Protein AF-A0A0A0EWL1-F1 (afdb_monomer_lite)

Sequence (93 aa):
MQSFENWCAKEGRKADRALWGGVGAALLGAMFAYLLAKLMHGAGSIAAPALYQFRWFAVLMLAMGSAMVIHGCWTHWQLYRDPVGLFQRRTKG

Organism: NCBI:txid1385517

pLDDT: mean 84.89, std 7.17, range [53.34, 92.12]

Foldseek 3Di:
DVVLVVVLVVLLVVLVCLQVVLVVLLVVLVVQLVVLVVCCVVDDPVCNVVSVVCNVVSVVSNVSSVVSNVSSVVSVVCCVPPSPVVVCVVVVD

Structure (mmCIF, N/CA/C/O backbone):
data_AF-A0A0A0EWL1-F1
#
_entry.id   AF-A0A0A0EWL1-F1
#
loop_
_atom_site.group_PDB
_atom_site.id
_atom_site.type_symbol
_atom_site.label_atom_id
_atom_site.label_alt_id
_atom_site.label_comp_id
_atom_site.label_asym_id
_atom_site.label_entity_id
_atom_site.label_seq_id
_atom_site.pdbx_PDB_ins_code
_atom_site.Cartn_x
_atom_site.Cartn_y
_atom_site.Cartn_z
_atom_site.occupancy
_atom_site.B_iso_or_equiv
_atom_site.auth_seq_id
_atom_site.auth_comp_id
_atom_site.auth_asym_id
_atom_site.auth_atom_id
_atom_site.pdbx_PDB_model_num
ATOM 1 N N . MET A 1 1 ? -18.538 5.518 28.373 1.00 57.94 1 MET A N 1
ATOM 2 C CA . MET A 1 1 ? -18.716 5.263 26.923 1.00 57.94 1 MET A CA 1
ATOM 3 C C . MET A 1 1 ? -17.816 6.132 26.037 1.00 57.94 1 MET A C 1
ATOM 5 O O . MET A 1 1 ? -17.311 5.603 25.059 1.00 57.94 1 MET A O 1
ATOM 9 N N . GLN A 1 2 ? -17.501 7.385 26.403 1.00 66.06 2 GLN A N 1
ATOM 10 C CA . GLN A 1 2 ? -16.590 8.269 25.639 1.00 66.06 2 GLN A CA 1
ATOM 11 C C . GLN A 1 2 ? -15.219 7.665 25.265 1.00 66.06 2 GLN A C 1
ATOM 13 O O . GLN A 1 2 ? -14.676 7.982 24.210 1.00 66.06 2 GLN A O 1
ATOM 18 N N . SER A 1 3 ? -14.640 6.780 26.086 1.00 80.62 3 SER A N 1
ATOM 19 C CA . SER A 1 3 ? -13.363 6.123 25.757 1.00 80.62 3 SER A CA 1
ATOM 20 C C . SER A 1 3 ? -13.461 5.182 24.549 1.00 80.62 3 SER A C 1
ATOM 22 O O . SER A 1 3 ? -12.504 5.071 23.785 1.00 80.62 3 SER A O 1
ATOM 24 N N . PHE A 1 4 ? -14.616 4.545 24.349 1.00 83.56 4 PHE A N 1
ATOM 25 C CA . PHE A 1 4 ? -14.868 3.611 23.254 1.00 83.56 4 PHE A CA 1
ATOM 26 C C . PHE A 1 4 ? -15.130 4.336 21.929 1.00 83.56 4 PHE A C 1
ATOM 28 O O . PHE A 1 4 ? -14.559 3.966 20.906 1.00 83.56 4 PHE A O 1
ATOM 35 N N . GLU A 1 5 ? -15.920 5.411 21.952 1.00 84.62 5 GLU A N 1
ATOM 36 C CA . GLU A 1 5 ? -16.175 6.253 20.773 1.00 84.62 5 GLU A CA 1
ATOM 37 C C . GLU A 1 5 ? -14.887 6.922 20.278 1.00 84.62 5 GLU A C 1
ATOM 39 O O . GLU A 1 5 ? -14.562 6.863 19.091 1.00 84.62 5 GLU A O 1
ATOM 44 N N . ASN A 1 6 ? -14.089 7.471 21.202 1.00 88.00 6 ASN A N 1
ATOM 45 C CA . ASN A 1 6 ? -12.788 8.055 20.879 1.00 88.00 6 ASN A CA 1
ATOM 46 C C . ASN A 1 6 ? -11.817 7.015 20.307 1.00 88.00 6 ASN A C 1
ATOM 48 O O . ASN A 1 6 ? -11.039 7.327 19.399 1.00 88.00 6 ASN A O 1
ATOM 52 N N . TRP A 1 7 ? -11.860 5.780 20.813 1.00 89.56 7 TRP A N 1
ATOM 53 C CA . TRP A 1 7 ? -11.067 4.681 20.273 1.00 89.56 7 TRP A CA 1
ATOM 54 C C . TRP A 1 7 ? -11.523 4.291 18.863 1.00 89.56 7 TRP A C 1
ATOM 56 O O . TRP A 1 7 ? -10.680 4.245 17.967 1.00 89.56 7 TRP A O 1
ATOM 66 N N . CYS A 1 8 ? -12.829 4.111 18.633 1.00 86.69 8 CYS A N 1
ATOM 67 C CA . CYS A 1 8 ? -13.379 3.788 17.313 1.00 86.69 8 CYS A CA 1
ATOM 68 C C . CYS A 1 8 ? -13.009 4.861 16.283 1.00 86.69 8 CYS A C 1
ATOM 70 O O . CYS A 1 8 ? -12.507 4.539 15.209 1.00 86.69 8 CYS A O 1
ATOM 72 N N . ALA A 1 9 ? -13.159 6.143 16.630 1.00 88.31 9 ALA A N 1
ATOM 73 C CA . ALA A 1 9 ? -12.791 7.249 15.749 1.00 88.31 9 ALA A CA 1
ATOM 74 C C . ALA A 1 9 ? -11.280 7.288 15.457 1.00 88.31 9 ALA A C 1
ATOM 76 O O . ALA A 1 9 ? -10.858 7.575 14.335 1.00 88.31 9 ALA A O 1
ATOM 77 N N . LYS A 1 10 ? -10.434 6.996 16.455 1.00 90.50 10 LYS A N 1
ATOM 78 C CA . LYS A 1 10 ? -8.976 6.938 16.271 1.00 90.50 10 LYS A CA 1
ATOM 79 C C . LYS A 1 10 ? -8.569 5.772 15.374 1.00 90.50 10 LYS A C 1
ATOM 81 O O . LYS A 1 10 ? -7.686 5.954 14.535 1.00 90.50 10 LYS A O 1
ATOM 86 N N . GLU A 1 11 ? -9.184 4.608 15.548 1.00 87.75 11 GLU A N 1
ATOM 87 C CA . GLU A 1 11 ? -8.847 3.408 14.785 1.00 87.75 11 GLU A CA 1
ATOM 88 C C . GLU A 1 11 ? -9.401 3.468 13.357 1.00 87.75 11 GLU A C 1
ATOM 90 O O . GLU A 1 11 ? -8.670 3.144 12.424 1.00 87.75 11 GLU A O 1
ATOM 95 N N . GLY A 1 12 ? -10.596 4.037 13.161 1.00 88.06 12 GLY A N 1
ATOM 96 C CA . GLY A 1 12 ? -11.127 4.379 11.838 1.00 88.06 12 GLY A CA 1
ATOM 97 C C . GLY A 1 12 ? -10.188 5.308 11.061 1.00 88.06 12 GLY A C 1
ATOM 98 O O . GLY A 1 12 ? -9.785 4.988 9.949 1.00 88.06 12 GLY A O 1
ATOM 99 N N . ARG A 1 13 ? -9.686 6.386 11.688 1.00 91.69 13 ARG A N 1
ATOM 100 C CA . ARG A 1 13 ? -8.682 7.274 11.059 1.00 91.69 13 ARG A CA 1
ATOM 101 C C . ARG A 1 13 ? -7.355 6.583 10.724 1.00 91.69 13 ARG A C 1
ATOM 103 O O . ARG A 1 13 ? -6.609 7.063 9.869 1.00 91.69 13 ARG A O 1
ATOM 110 N N . LYS A 1 14 ? -6.974 5.516 11.435 1.00 88.62 14 LYS A N 1
ATOM 111 C CA . LYS A 1 14 ? -5.784 4.723 11.078 1.00 88.62 14 LYS A CA 1
ATOM 112 C C . LYS A 1 14 ? -6.070 3.808 9.895 1.00 88.62 14 LYS A C 1
ATOM 114 O O . LYS A 1 14 ? -5.232 3.744 9.001 1.00 88.62 14 LYS A O 1
ATOM 119 N N . ALA A 1 15 ? -7.230 3.153 9.888 1.00 88.06 15 ALA A N 1
ATOM 120 C CA . ALA A 1 15 ? -7.680 2.336 8.769 1.00 88.06 15 ALA A CA 1
ATOM 121 C C . ALA A 1 15 ? -7.762 3.174 7.485 1.00 88.06 15 ALA A C 1
ATOM 123 O O . ALA A 1 15 ? -7.190 2.776 6.475 1.00 88.06 15 ALA A O 1
ATOM 124 N N . ASP A 1 16 ? -8.328 4.382 7.555 1.00 90.38 16 ASP A N 1
ATOM 125 C CA . ASP A 1 16 ? -8.373 5.326 6.432 1.00 90.38 16 ASP A CA 1
ATOM 126 C C . ASP A 1 16 ? -6.982 5.722 5.946 1.00 90.38 16 ASP A C 1
ATOM 128 O O . ASP A 1 16 ? -6.718 5.703 4.747 1.00 90.38 16 ASP A O 1
ATOM 132 N N . ARG A 1 17 ? -6.054 6.048 6.855 1.00 91.12 17 ARG A N 1
ATOM 133 C CA . ARG A 1 17 ? -4.672 6.366 6.462 1.00 91.12 17 ARG A CA 1
ATOM 134 C C . ARG A 1 17 ? -3.968 5.186 5.802 1.00 91.12 17 ARG A C 1
ATOM 136 O O . ARG A 1 17 ? -3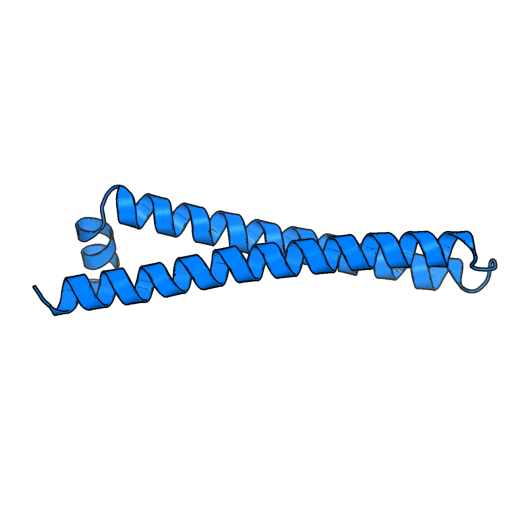.225 5.403 4.852 1.00 91.12 17 ARG A O 1
ATOM 143 N N . ALA A 1 18 ? -4.189 3.961 6.278 1.00 88.00 18 ALA A N 1
ATOM 144 C CA . ALA A 1 18 ? -3.640 2.763 5.648 1.00 88.00 18 ALA A CA 1
ATOM 145 C C . ALA A 1 18 ? -4.249 2.534 4.256 1.00 88.00 18 ALA A C 1
ATOM 147 O O . ALA A 1 18 ? -3.524 2.225 3.315 1.00 88.00 18 ALA A O 1
ATOM 148 N N . LEU A 1 19 ? -5.555 2.755 4.114 1.00 88.50 19 LEU A N 1
ATOM 149 C CA . LEU A 1 19 ? -6.286 2.577 2.865 1.00 88.50 19 LEU A CA 1
ATOM 150 C C . LEU A 1 19 ? -5.856 3.620 1.824 1.00 88.50 19 LEU A C 1
ATOM 152 O O . LEU A 1 19 ? -5.362 3.256 0.761 1.00 88.50 19 LEU A O 1
ATOM 156 N N . TRP A 1 20 ? -5.927 4.911 2.151 1.00 90.12 20 TRP A N 1
ATOM 157 C CA . TRP A 1 20 ? -5.509 5.991 1.252 1.00 90.12 20 TRP A CA 1
ATOM 158 C C . TRP A 1 20 ? -3.999 6.023 1.012 1.00 90.12 20 TRP A C 1
ATOM 160 O O . TRP A 1 20 ? -3.563 6.280 -0.109 1.00 90.12 20 TRP A O 1
ATOM 170 N N . GLY A 1 21 ? -3.192 5.713 2.030 1.00 88.75 21 GLY A N 1
ATOM 171 C CA . GLY A 1 21 ? -1.744 5.571 1.887 1.00 88.75 21 GLY A CA 1
ATOM 172 C C . GLY A 1 21 ? -1.372 4.411 0.964 1.00 88.75 21 GLY A C 1
ATOM 173 O O . GLY A 1 21 ? -0.511 4.565 0.101 1.00 88.75 21 GLY A O 1
ATOM 174 N N . GLY A 1 22 ? -2.073 3.280 1.085 1.00 86.31 22 GLY A N 1
ATOM 175 C CA . GLY A 1 22 ? -1.908 2.127 0.206 1.00 86.31 22 GLY A CA 1
ATOM 176 C C . GLY A 1 22 ? -2.328 2.410 -1.237 1.00 86.31 22 GLY A C 1
ATOM 177 O O . GLY A 1 22 ? -1.579 2.091 -2.160 1.00 86.31 22 GLY A O 1
ATOM 178 N N . VAL A 1 23 ? -3.470 3.079 -1.441 1.00 91.00 23 VAL A N 1
ATOM 179 C CA . VAL A 1 23 ? -3.918 3.535 -2.771 1.00 91.00 23 VAL A CA 1
ATOM 180 C C . VAL A 1 23 ? -2.886 4.478 -3.391 1.00 91.00 23 VAL A C 1
ATOM 182 O O . VAL A 1 23 ? -2.498 4.289 -4.542 1.00 91.00 23 VAL A O 1
ATOM 185 N N . GLY A 1 24 ? -2.390 5.455 -2.626 1.00 89.62 24 GLY A N 1
ATOM 186 C CA . GLY A 1 24 ? -1.354 6.380 -3.083 1.00 89.62 24 GLY A CA 1
ATOM 187 C C . GLY A 1 24 ? -0.061 5.666 -3.483 1.00 89.62 24 GLY A C 1
ATOM 188 O O . GLY A 1 24 ? 0.476 5.925 -4.558 1.00 89.62 24 GLY A O 1
ATOM 189 N N . ALA A 1 25 ? 0.410 4.719 -2.668 1.00 89.25 25 ALA A N 1
ATOM 190 C CA . ALA A 1 25 ? 1.596 3.919 -2.971 1.00 89.25 25 ALA A CA 1
ATOM 191 C C . ALA A 1 25 ? 1.413 3.053 -4.229 1.00 89.25 25 ALA A C 1
ATOM 193 O O . ALA A 1 25 ? 2.318 2.981 -5.062 1.00 89.25 25 ALA A O 1
ATOM 194 N N . ALA A 1 26 ? 0.236 2.445 -4.409 1.00 87.56 26 ALA A N 1
ATOM 195 C CA . ALA A 1 26 ? -0.075 1.663 -5.601 1.00 87.56 26 ALA A CA 1
ATOM 196 C C . ALA A 1 26 ? -0.110 2.539 -6.867 1.00 87.56 26 ALA A C 1
ATOM 198 O O . ALA A 1 26 ? 0.473 2.171 -7.887 1.00 87.56 26 ALA A O 1
ATOM 199 N N . LEU A 1 27 ? -0.724 3.725 -6.794 1.00 91.12 27 LEU A N 1
ATOM 200 C CA . LEU A 1 27 ? -0.749 4.685 -7.902 1.00 91.12 27 LEU A CA 1
ATOM 201 C C . LEU A 1 27 ? 0.653 5.185 -8.262 1.00 91.12 27 LEU A C 1
ATOM 203 O O . LEU A 1 27 ? 0.995 5.234 -9.443 1.00 91.12 27 LEU A O 1
ATOM 207 N N . LEU A 1 28 ? 1.487 5.503 -7.268 1.00 89.25 28 LEU A N 1
ATOM 208 C CA . LEU A 1 2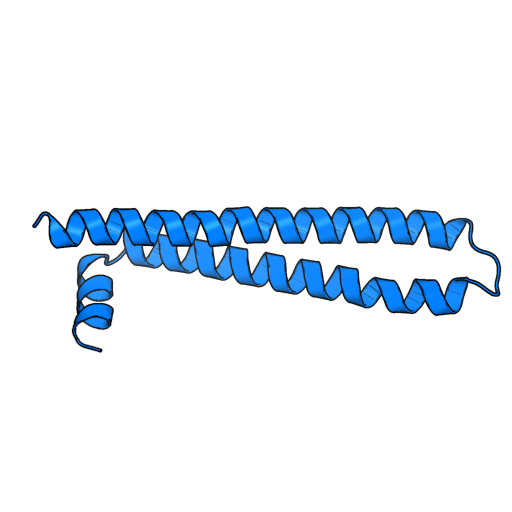8 ? 2.882 5.889 -7.498 1.00 89.25 28 LEU A CA 1
ATOM 209 C C . LEU A 1 28 ? 3.687 4.751 -8.132 1.00 89.25 28 LEU A C 1
ATOM 211 O O . LEU A 1 28 ? 4.427 4.995 -9.084 1.00 89.25 28 LEU A O 1
ATOM 215 N N . GLY A 1 29 ? 3.500 3.511 -7.671 1.00 88.00 29 GLY A N 1
ATOM 216 C CA . GLY A 1 29 ? 4.114 2.326 -8.274 1.00 88.00 29 GLY A CA 1
ATOM 217 C C . GLY A 1 29 ? 3.700 2.128 -9.735 1.00 88.00 29 GLY A C 1
ATOM 218 O O . GLY A 1 29 ? 4.554 1.885 -10.588 1.00 88.00 29 GLY A O 1
ATOM 219 N N . ALA A 1 30 ? 2.414 2.303 -10.052 1.00 88.50 30 ALA A N 1
ATOM 220 C CA . ALA A 1 30 ? 1.899 2.224 -11.420 1.00 88.50 30 ALA A CA 1
ATOM 221 C C . ALA A 1 30 ? 2.440 3.352 -12.316 1.00 88.50 30 ALA A C 1
ATOM 223 O O . ALA A 1 30 ? 2.859 3.104 -13.447 1.00 88.50 30 ALA A O 1
ATOM 224 N N . MET A 1 31 ? 2.488 4.586 -11.805 1.00 91.94 31 MET A N 1
ATOM 225 C CA . MET A 1 31 ? 3.038 5.733 -12.530 1.00 91.94 31 MET A CA 1
ATOM 226 C C . MET A 1 31 ? 4.538 5.558 -12.795 1.00 91.94 31 MET A C 1
ATOM 228 O O . MET A 1 31 ? 5.009 5.824 -13.901 1.00 91.94 31 MET A O 1
ATOM 232 N N . PHE A 1 32 ? 5.280 5.050 -11.808 1.00 89.31 32 PHE A N 1
ATOM 233 C CA . PHE A 1 32 ? 6.691 4.715 -11.953 1.00 89.31 32 PHE A CA 1
ATOM 234 C C . PHE A 1 32 ? 6.904 3.589 -12.973 1.00 89.31 32 PHE A C 1
ATOM 236 O O . PHE A 1 32 ? 7.772 3.716 -13.832 1.00 89.31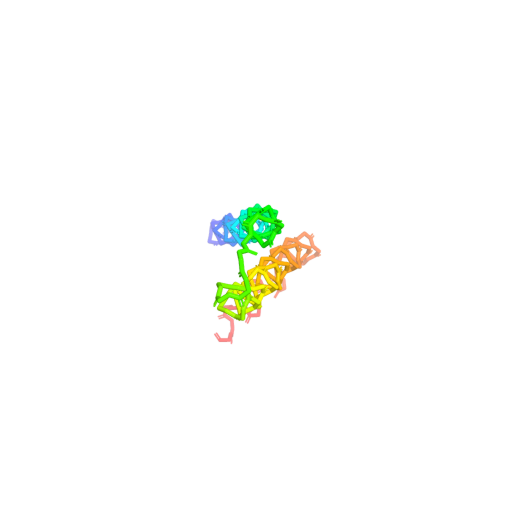 32 PHE A O 1
ATOM 243 N N . ALA A 1 33 ? 6.076 2.537 -12.958 1.00 87.38 33 ALA A N 1
ATOM 244 C CA . ALA A 1 33 ? 6.119 1.472 -13.964 1.00 87.38 33 ALA A CA 1
ATOM 245 C C . ALA A 1 33 ? 5.889 2.012 -15.385 1.00 87.38 33 ALA A C 1
ATOM 247 O O . ALA A 1 33 ? 6.612 1.647 -16.311 1.00 87.38 33 ALA A O 1
ATOM 248 N N . TYR A 1 34 ? 4.915 2.911 -15.554 1.00 88.75 34 TYR A N 1
ATOM 249 C CA . TYR A 1 34 ? 4.618 3.548 -16.838 1.00 88.75 34 TYR A CA 1
ATOM 250 C C . TYR A 1 34 ? 5.781 4.417 -17.343 1.00 88.75 34 TYR A C 1
ATOM 252 O O . TYR A 1 34 ? 6.172 4.323 -18.508 1.00 88.75 34 TYR A O 1
ATOM 260 N N . LEU A 1 35 ? 6.364 5.238 -16.463 1.00 88.88 35 LEU A N 1
ATOM 261 C CA . LEU A 1 35 ? 7.543 6.050 -16.775 1.00 88.88 35 LEU A CA 1
ATOM 262 C C . LEU A 1 35 ? 8.743 5.176 -17.143 1.00 88.88 35 LEU A C 1
ATOM 264 O O . LEU A 1 35 ? 9.409 5.435 -18.145 1.00 88.88 35 LEU A O 1
ATOM 268 N N . LEU A 1 36 ? 8.984 4.114 -16.375 1.00 87.62 36 LEU A N 1
ATOM 269 C CA . LEU A 1 36 ? 10.068 3.176 -16.629 1.00 87.62 36 LEU A CA 1
ATOM 270 C C . LEU A 1 36 ? 9.897 2.480 -17.984 1.00 87.62 36 LEU A C 1
ATOM 272 O O . LEU A 1 36 ? 10.855 2.404 -18.748 1.00 87.62 36 LEU A O 1
ATOM 276 N N . ALA A 1 37 ? 8.681 2.045 -18.324 1.00 84.94 37 ALA A N 1
ATOM 277 C CA . ALA A 1 37 ? 8.384 1.438 -19.619 1.00 84.94 37 ALA A CA 1
ATOM 278 C C . ALA A 1 37 ? 8.656 2.403 -20.787 1.00 84.94 37 ALA A C 1
ATOM 280 O O . ALA A 1 37 ? 9.261 2.005 -21.784 1.00 84.94 37 ALA A O 1
ATOM 281 N N . LYS A 1 38 ? 8.281 3.685 -20.651 1.00 85.19 38 LYS A N 1
ATOM 282 C CA . LYS A 1 38 ? 8.612 4.720 -21.645 1.00 85.19 38 LYS A CA 1
ATOM 283 C C . LYS A 1 38 ? 10.117 4.921 -21.801 1.00 85.19 38 LYS A C 1
ATOM 285 O O . LYS A 1 38 ? 10.598 5.015 -22.927 1.00 85.19 38 LYS A O 1
ATOM 290 N N . LEU A 1 39 ? 10.854 4.974 -20.692 1.00 84.44 39 LEU A N 1
ATOM 291 C CA . LEU A 1 39 ? 12.307 5.149 -20.711 1.00 84.44 39 LEU A CA 1
ATOM 292 C C . LEU A 1 39 ? 13.011 3.945 -21.339 1.00 84.44 39 LEU A C 1
ATOM 294 O O . LEU A 1 39 ? 13.908 4.131 -22.154 1.00 84.44 39 LEU A O 1
ATOM 298 N N . MET A 1 40 ? 12.576 2.723 -21.025 1.00 81.12 40 MET A N 1
ATOM 299 C CA . MET A 1 40 ? 13.129 1.504 -21.619 1.00 81.12 40 MET A CA 1
ATOM 300 C C . MET A 1 40 ? 12.921 1.444 -23.135 1.00 81.12 40 MET A C 1
ATOM 302 O O . MET A 1 40 ? 13.803 0.965 -23.838 1.00 81.12 40 MET A O 1
ATOM 306 N N . HIS A 1 41 ? 11.803 1.966 -23.647 1.00 78.94 41 HIS A N 1
ATOM 307 C CA . HIS A 1 41 ? 11.531 1.995 -25.086 1.00 78.94 41 HIS A CA 1
ATOM 308 C C . HIS A 1 41 ? 12.482 2.907 -25.877 1.00 78.94 41 HIS A C 1
ATOM 310 O O . HIS A 1 41 ? 12.722 2.649 -27.054 1.00 78.94 41 HIS A O 1
ATOM 316 N N . GLY A 1 42 ? 13.007 3.961 -25.245 1.00 76.50 42 GLY A N 1
ATOM 317 C CA . GLY A 1 42 ? 13.969 4.892 -25.846 1.00 76.50 42 GLY A CA 1
ATOM 318 C C . GLY A 1 42 ? 15.424 4.656 -25.428 1.00 76.50 42 GLY A C 1
ATOM 319 O O . GLY A 1 42 ? 16.311 5.382 -25.872 1.00 76.50 42 GLY A O 1
ATOM 320 N N . ALA A 1 43 ? 15.685 3.681 -24.556 1.00 75.88 43 ALA A N 1
ATOM 321 C CA . ALA A 1 43 ? 17.009 3.441 -24.000 1.00 75.88 43 ALA A CA 1
ATOM 322 C C . ALA A 1 43 ? 17.875 2.586 -24.938 1.00 75.88 43 ALA A C 1
ATOM 324 O O . ALA A 1 43 ? 17.475 1.508 -25.373 1.00 75.88 43 ALA A O 1
ATOM 325 N N . GLY A 1 44 ? 19.105 3.041 -25.197 1.00 69.81 44 GLY A N 1
ATOM 326 C CA . GLY A 1 44 ? 20.126 2.238 -25.875 1.00 69.81 44 GLY A CA 1
ATOM 327 C C . GLY A 1 44 ? 20.576 1.021 -25.050 1.00 69.81 44 GLY A C 1
ATOM 328 O O . GLY A 1 44 ? 20.326 0.931 -23.844 1.00 69.81 44 GLY A O 1
ATOM 329 N N . SER A 1 45 ? 21.302 0.101 -25.693 1.00 71.75 45 SER A N 1
ATOM 330 C CA . SER A 1 45 ? 21.721 -1.205 -25.141 1.00 71.75 45 SER A CA 1
ATOM 331 C C . SER A 1 45 ? 22.474 -1.144 -23.803 1.00 71.75 45 SER A C 1
ATOM 333 O O . SER A 1 45 ? 22.431 -2.101 -23.035 1.00 71.75 45 SER A O 1
ATOM 335 N N . ILE A 1 46 ? 23.124 -0.020 -23.495 1.00 73.06 46 ILE A N 1
ATOM 336 C CA . ILE A 1 46 ? 23.931 0.172 -22.280 1.00 73.06 46 ILE A CA 1
ATOM 337 C C . ILE A 1 46 ? 23.060 0.497 -21.051 1.00 73.06 46 ILE A C 1
ATOM 339 O O . ILE A 1 46 ? 23.390 0.093 -19.939 1.00 73.06 46 ILE A O 1
ATOM 343 N N . ALA A 1 47 ? 21.930 1.190 -21.228 1.00 75.25 47 ALA A N 1
ATOM 344 C CA . ALA A 1 47 ? 21.059 1.608 -20.121 1.00 75.25 47 ALA A CA 1
ATOM 345 C C . ALA A 1 47 ? 19.951 0.585 -19.801 1.00 75.25 47 ALA A C 1
ATOM 347 O O . ALA A 1 47 ? 19.431 0.556 -18.684 1.00 75.25 47 ALA A O 1
ATOM 348 N N . ALA A 1 48 ? 19.614 -0.289 -20.755 1.00 74.62 48 ALA A N 1
ATOM 349 C CA . ALA A 1 48 ? 18.585 -1.318 -20.603 1.00 74.62 48 ALA A CA 1
ATOM 350 C C . ALA A 1 48 ? 18.760 -2.245 -19.371 1.00 74.62 48 ALA A C 1
ATOM 352 O O . ALA A 1 48 ? 17.764 -2.480 -18.679 1.00 74.62 48 ALA A O 1
ATOM 353 N N . PRO A 1 49 ? 19.970 -2.734 -19.017 1.00 78.06 49 PRO A N 1
ATOM 354 C CA . PRO A 1 49 ? 20.153 -3.615 -17.858 1.00 78.06 49 PRO A CA 1
ATOM 355 C C . PRO A 1 49 ? 19.893 -2.911 -16.522 1.00 78.06 49 PRO A C 1
ATOM 357 O O . PRO A 1 49 ? 19.289 -3.490 -15.619 1.00 78.06 49 PRO A O 1
ATOM 360 N N . ALA A 1 50 ? 20.316 -1.648 -16.400 1.00 78.88 50 ALA A N 1
ATOM 361 C CA . ALA A 1 50 ? 20.086 -0.847 -15.201 1.00 78.88 50 ALA A CA 1
ATOM 362 C C . ALA A 1 50 ? 18.590 -0.536 -15.030 1.00 78.88 50 ALA A C 1
ATOM 364 O O . ALA A 1 50 ? 18.043 -0.696 -13.940 1.00 78.88 50 ALA A O 1
ATOM 365 N N . LEU A 1 51 ? 17.902 -0.181 -16.122 1.00 78.94 51 LEU A N 1
ATOM 366 C CA . LEU A 1 51 ? 16.456 0.067 -16.127 1.00 78.94 51 LEU A CA 1
ATOM 367 C C . LEU A 1 51 ? 15.635 -1.182 -15.777 1.00 78.94 51 LEU A C 1
ATOM 369 O O . LEU A 1 51 ? 14.620 -1.077 -15.091 1.00 78.94 51 LEU A O 1
ATOM 373 N N . TYR A 1 52 ? 16.099 -2.373 -16.160 1.00 80.44 52 TYR A N 1
ATOM 374 C CA . TYR A 1 52 ? 15.423 -3.627 -15.826 1.00 80.44 52 TYR A CA 1
ATOM 375 C C . TYR A 1 52 ? 15.334 -3.880 -14.312 1.00 80.44 52 TYR A C 1
ATOM 377 O O . TYR A 1 52 ? 14.318 -4.384 -13.830 1.00 80.44 52 TYR A O 1
ATOM 385 N N . GLN A 1 53 ? 16.358 -3.491 -13.543 1.00 84.44 53 GLN A N 1
ATOM 386 C CA . GLN A 1 53 ? 16.357 -3.640 -12.083 1.00 84.44 53 GLN A CA 1
ATOM 387 C C . GLN A 1 53 ? 15.298 -2.752 -11.417 1.00 84.44 53 GLN A C 1
ATOM 389 O O . GLN A 1 53 ? 14.649 -3.166 -10.454 1.00 84.44 53 GLN A O 1
ATOM 394 N N . PHE A 1 54 ? 15.041 -1.565 -11.975 1.00 84.62 54 PHE A N 1
ATOM 395 C CA . PHE A 1 54 ? 14.034 -0.646 -11.445 1.00 84.62 54 PHE A CA 1
ATOM 396 C C . PHE A 1 54 ? 12.601 -1.184 -11.542 1.00 84.62 54 PHE A C 1
ATOM 398 O O . PHE A 1 54 ? 11.747 -0.758 -10.765 1.00 84.62 54 PHE A O 1
ATOM 405 N N . ARG A 1 55 ? 12.311 -2.176 -12.399 1.00 82.88 55 ARG A N 1
ATOM 406 C CA . ARG A 1 55 ? 10.956 -2.755 -12.461 1.00 82.88 55 ARG A CA 1
ATOM 407 C C . ARG A 1 55 ? 10.552 -3.399 -11.133 1.00 82.88 55 ARG A C 1
ATOM 409 O O . ARG A 1 55 ? 9.380 -3.373 -10.770 1.00 82.88 55 ARG A O 1
ATOM 416 N N . TRP A 1 56 ? 11.514 -3.961 -10.397 1.00 85.50 56 TRP A N 1
ATOM 417 C CA . TRP A 1 56 ? 11.242 -4.618 -9.120 1.00 85.50 56 TRP A CA 1
ATOM 418 C C . TRP A 1 56 ? 10.821 -3.622 -8.043 1.00 85.50 56 TRP A C 1
ATOM 420 O O . TRP A 1 56 ? 9.978 -3.957 -7.217 1.00 85.50 56 TRP A O 1
ATOM 430 N N . PHE A 1 57 ? 11.307 -2.379 -8.105 1.00 85.31 57 PHE A N 1
ATOM 431 C CA . PHE A 1 57 ? 10.815 -1.308 -7.239 1.00 85.31 57 PHE A CA 1
ATOM 432 C C . PHE A 1 57 ? 9.339 -1.001 -7.501 1.00 85.31 57 PHE A C 1
ATOM 434 O O . PHE A 1 57 ? 8.572 -0.866 -6.550 1.00 85.31 57 PHE A O 1
ATOM 441 N N . ALA A 1 58 ? 8.917 -0.965 -8.769 1.00 84.38 58 ALA A N 1
ATOM 442 C CA . ALA A 1 58 ? 7.510 -0.771 -9.116 1.00 84.38 58 ALA A CA 1
ATOM 443 C C . ALA A 1 58 ? 6.628 -1.906 -8.565 1.00 84.38 58 ALA A C 1
ATOM 445 O O . ALA A 1 58 ? 5.585 -1.654 -7.962 1.00 84.38 58 ALA A O 1
ATOM 446 N N . VAL A 1 59 ? 7.080 -3.156 -8.722 1.00 87.69 59 VAL A N 1
ATOM 447 C CA . VAL A 1 59 ? 6.383 -4.344 -8.202 1.00 87.69 59 VAL A CA 1
ATOM 448 C C . VAL A 1 59 ? 6.298 -4.314 -6.675 1.00 87.69 59 VAL A C 1
ATOM 450 O O . VAL A 1 59 ? 5.226 -4.558 -6.124 1.00 87.69 59 VAL A O 1
ATOM 453 N N . LEU A 1 60 ? 7.387 -3.969 -5.982 1.00 88.94 60 LEU A N 1
ATOM 454 C CA . LEU A 1 60 ? 7.404 -3.846 -4.523 1.00 88.94 60 LEU A CA 1
ATOM 455 C C . LEU A 1 60 ? 6.451 -2.752 -4.030 1.00 88.94 60 LEU A C 1
ATOM 457 O O . LEU A 1 60 ? 5.707 -2.985 -3.080 1.00 88.94 60 LEU A O 1
ATOM 461 N N . MET A 1 61 ? 6.413 -1.593 -4.694 1.00 86.94 61 MET A N 1
ATOM 462 C CA . MET A 1 61 ? 5.478 -0.516 -4.352 1.00 86.94 61 MET A CA 1
ATOM 463 C C . MET A 1 61 ? 4.019 -0.927 -4.550 1.00 86.94 61 MET A C 1
ATOM 465 O O . MET A 1 61 ? 3.185 -0.650 -3.689 1.00 86.94 61 MET A O 1
ATOM 469 N N . LEU A 1 62 ? 3.708 -1.633 -5.640 1.00 87.94 62 LEU A N 1
ATOM 470 C CA . LEU A 1 62 ? 2.367 -2.167 -5.882 1.00 87.94 62 LEU A CA 1
ATOM 471 C C . LEU A 1 62 ? 1.973 -3.214 -4.836 1.00 87.94 62 LEU A C 1
ATOM 473 O O . LEU A 1 62 ? 0.851 -3.178 -4.329 1.00 87.94 62 LEU A O 1
ATOM 477 N N . ALA A 1 63 ? 2.890 -4.114 -4.476 1.00 90.06 63 ALA A N 1
ATOM 478 C CA . ALA A 1 63 ? 2.657 -5.131 -3.457 1.00 90.06 63 ALA A CA 1
ATOM 479 C C . ALA A 1 63 ? 2.433 -4.505 -2.070 1.00 90.06 63 ALA A C 1
ATOM 481 O O . ALA A 1 63 ? 1.454 -4.834 -1.400 1.00 90.06 63 ALA A O 1
ATOM 482 N N . MET A 1 64 ? 3.285 -3.556 -1.663 1.00 90.31 64 MET A N 1
ATOM 483 C CA . MET A 1 64 ? 3.127 -2.827 -0.401 1.00 90.31 64 MET A CA 1
ATOM 484 C C . MET A 1 64 ? 1.837 -2.007 -0.374 1.00 90.31 64 MET A C 1
ATOM 486 O O . MET A 1 64 ? 1.091 -2.083 0.601 1.00 90.31 64 MET A O 1
ATOM 490 N N . GLY A 1 65 ? 1.538 -1.268 -1.447 1.00 85.00 65 GLY A N 1
ATOM 491 C CA . GLY A 1 65 ? 0.308 -0.488 -1.559 1.00 85.00 65 GLY A CA 1
ATOM 492 C C . GLY A 1 65 ? -0.933 -1.368 -1.429 1.00 85.00 65 GLY A C 1
ATOM 493 O O . GLY A 1 65 ? -1.805 -1.096 -0.605 1.00 85.00 65 GLY A O 1
ATOM 494 N N . SER A 1 66 ? -0.961 -2.491 -2.149 1.00 89.56 66 SER A N 1
ATOM 495 C CA . SER A 1 66 ? -2.056 -3.467 -2.082 1.00 89.56 66 SER A CA 1
ATOM 496 C C . SER A 1 66 ? -2.209 -4.065 -0.682 1.00 89.56 66 SER A C 1
ATOM 498 O O . SER A 1 66 ? -3.323 -4.142 -0.167 1.00 89.56 66 SER A O 1
ATOM 500 N N . ALA A 1 67 ? -1.105 -4.434 -0.024 1.00 91.44 67 ALA A N 1
ATOM 5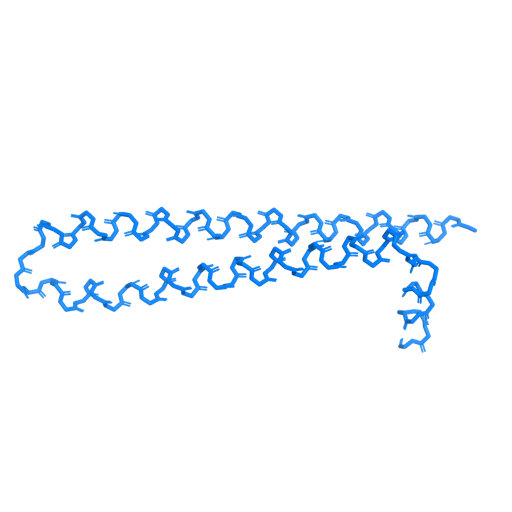01 C CA . ALA A 1 67 ? -1.135 -4.964 1.338 1.00 91.44 67 ALA A CA 1
ATOM 502 C C . ALA A 1 67 ? -1.708 -3.949 2.342 1.00 91.44 67 ALA A C 1
ATOM 504 O O . ALA A 1 67 ? -2.522 -4.314 3.192 1.00 91.44 67 ALA A O 1
ATOM 505 N N . MET A 1 68 ? -1.343 -2.668 2.219 1.00 89.88 68 MET A N 1
ATOM 506 C CA . MET A 1 68 ? -1.881 -1.601 3.067 1.00 89.88 68 MET A CA 1
ATOM 507 C C . MET A 1 68 ? -3.378 -1.367 2.830 1.00 89.88 68 MET A C 1
ATOM 509 O O . 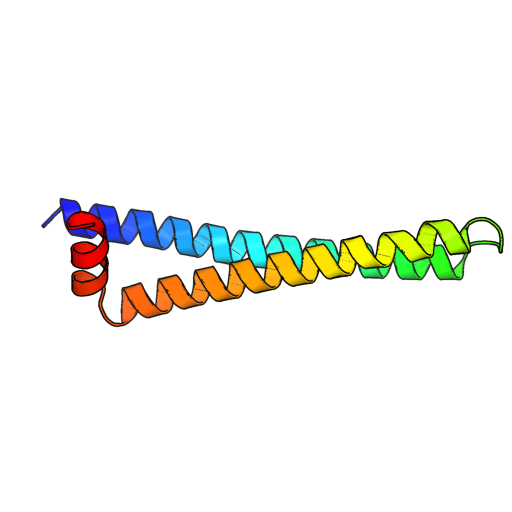MET A 1 68 ? -4.121 -1.208 3.798 1.00 89.88 68 MET A O 1
ATOM 513 N N . VAL A 1 69 ? -3.839 -1.416 1.574 1.00 90.81 69 VAL A N 1
ATOM 514 C CA . VAL A 1 69 ? -5.272 -1.325 1.241 1.00 90.81 69 VAL A CA 1
ATOM 515 C C . VAL A 1 69 ? -6.045 -2.496 1.836 1.00 90.81 69 VAL A C 1
ATOM 517 O O . VAL A 1 69 ? -7.047 -2.277 2.514 1.00 90.81 69 VAL A 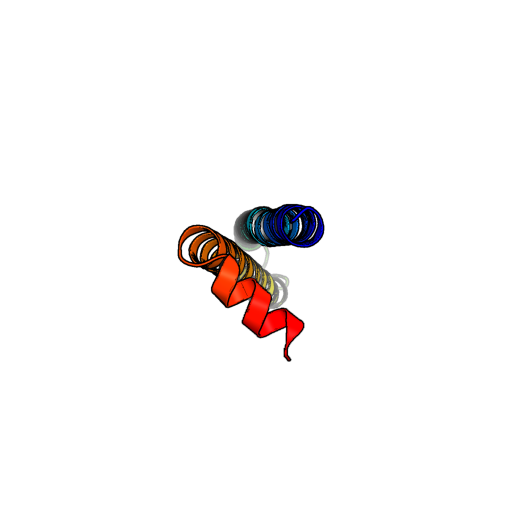O 1
ATOM 520 N N . ILE A 1 70 ? -5.566 -3.729 1.647 1.00 92.12 70 ILE A N 1
ATOM 521 C CA . ILE A 1 70 ? -6.195 -4.934 2.209 1.00 92.12 70 ILE A CA 1
ATOM 522 C C . ILE A 1 70 ? -6.274 -4.822 3.735 1.00 92.12 70 ILE A C 1
ATOM 524 O O . ILE A 1 70 ? -7.325 -5.085 4.316 1.00 92.12 70 ILE A O 1
ATOM 528 N N . HIS A 1 71 ? -5.198 -4.372 4.385 1.00 90.44 71 HIS A N 1
ATOM 529 C CA . HIS A 1 71 ? -5.171 -4.170 5.830 1.00 90.44 71 HIS A CA 1
ATOM 530 C C . HIS A 1 71 ? -6.157 -3.084 6.297 1.00 90.44 71 HIS A C 1
ATOM 532 O O . HIS A 1 71 ? -6.868 -3.279 7.287 1.00 90.44 71 HIS A O 1
ATOM 538 N N . GLY A 1 72 ? -6.240 -1.959 5.580 1.00 86.50 72 GLY A N 1
ATOM 539 C CA . GLY A 1 72 ? -7.202 -0.888 5.851 1.00 86.50 72 GLY A CA 1
ATOM 540 C C . GLY A 1 72 ? -8.651 -1.364 5.714 1.00 86.50 72 GLY A C 1
ATOM 541 O O . GLY A 1 72 ? -9.442 -1.190 6.641 1.00 86.50 72 GLY A O 1
ATOM 542 N N . CYS A 1 73 ? -8.978 -2.046 4.612 1.00 91.25 73 CYS A N 1
ATOM 543 C CA . CYS A 1 73 ? -10.299 -2.634 4.371 1.00 91.25 73 CYS A CA 1
ATOM 544 C C . CYS A 1 73 ? -10.668 -3.671 5.435 1.00 91.25 73 CYS A C 1
ATOM 546 O O . CYS A 1 73 ? -11.780 -3.657 5.958 1.00 91.25 73 CYS A O 1
ATOM 548 N N . TRP A 1 74 ? -9.729 -4.549 5.789 1.00 91.56 74 TRP A N 1
ATOM 549 C CA . TRP A 1 74 ? -9.934 -5.556 6.824 1.00 91.56 74 TRP A CA 1
ATOM 550 C C . TRP A 1 74 ? -10.219 -4.921 8.188 1.00 91.56 74 TRP A C 1
ATOM 552 O O . TRP A 1 74 ? -11.136 -5.341 8.892 1.00 91.56 74 TRP A O 1
ATOM 562 N N . THR A 1 75 ? -9.481 -3.869 8.541 1.00 87.38 75 THR A N 1
ATOM 563 C CA . THR A 1 75 ? -9.678 -3.139 9.801 1.00 87.38 75 THR A CA 1
ATOM 564 C C . THR A 1 75 ? -11.043 -2.446 9.838 1.00 87.38 75 THR A C 1
ATOM 566 O O . THR A 1 75 ? -11.735 -2.526 10.851 1.00 87.38 75 THR A O 1
ATOM 569 N N . HIS A 1 76 ? -11.474 -1.833 8.729 1.00 89.62 76 HIS A N 1
ATOM 570 C CA . HIS A 1 76 ? -12.822 -1.263 8.594 1.00 89.62 76 HIS A CA 1
ATOM 571 C C . HIS A 1 76 ? -13.917 -2.318 8.721 1.00 89.62 76 HIS A C 1
ATOM 573 O O . HIS A 1 76 ? -14.887 -2.124 9.451 1.00 89.62 76 HIS A O 1
ATOM 579 N N . TRP A 1 77 ? -13.742 -3.467 8.070 1.00 90.56 77 TRP A N 1
ATOM 580 C CA . TRP A 1 77 ? -14.688 -4.573 8.165 1.00 90.56 77 TRP A CA 1
ATOM 581 C C . TRP A 1 77 ? -14.818 -5.098 9.600 1.00 90.56 77 TRP A C 1
ATOM 583 O O . TRP A 1 77 ? -15.929 -5.336 10.071 1.00 90.56 77 TRP A O 1
ATOM 593 N N . GLN A 1 78 ? -13.705 -5.223 10.330 1.00 88.00 78 GLN A N 1
ATOM 594 C CA . GLN A 1 78 ? -13.728 -5.619 11.740 1.00 88.00 78 GLN A CA 1
ATOM 595 C C . GLN A 1 78 ? -14.414 -4.578 12.632 1.00 88.00 78 GLN A C 1
ATOM 597 O O . GLN A 1 78 ? -15.215 -4.955 13.486 1.00 88.00 78 GLN A O 1
ATOM 602 N N . LEU A 1 79 ? -14.141 -3.286 12.415 1.00 88.19 79 LEU A N 1
ATOM 603 C CA . LEU A 1 79 ? -14.806 -2.187 13.124 1.00 88.19 79 LEU A CA 1
ATOM 604 C C . LEU A 1 79 ? -16.318 -2.163 12.857 1.00 88.19 79 LEU A C 1
ATOM 606 O O . LEU A 1 79 ? -17.081 -1.853 13.765 1.00 88.19 79 LEU A O 1
ATOM 610 N N . TYR A 1 80 ? -16.760 -2.517 11.648 1.00 88.00 80 TYR A N 1
ATOM 611 C CA . TYR A 1 80 ? -18.183 -2.578 11.311 1.00 88.00 80 TYR A CA 1
ATOM 612 C C . TYR A 1 80 ? -18.877 -3.821 11.888 1.00 88.00 80 TYR A C 1
ATOM 614 O O . TYR A 1 80 ? -20.015 -3.741 12.342 1.00 88.00 80 TYR A O 1
ATOM 622 N N . ARG A 1 81 ? -18.201 -4.979 11.879 1.00 90.38 81 ARG A N 1
ATOM 623 C CA . ARG A 1 81 ? -18.787 -6.261 12.300 1.00 90.38 81 ARG A CA 1
ATOM 624 C C . ARG A 1 81 ? -18.850 -6.435 13.818 1.00 90.38 81 ARG A C 1
ATOM 626 O O . ARG A 1 81 ? -19.856 -6.928 14.315 1.00 90.38 81 ARG A O 1
ATOM 633 N N . ASP A 1 82 ? -17.774 -6.114 14.534 1.00 90.44 82 ASP A N 1
ATOM 634 C CA . ASP A 1 82 ? -17.699 -6.288 15.991 1.00 90.44 82 ASP A CA 1
ATOM 635 C C . ASP A 1 82 ? -16.716 -5.287 16.634 1.00 90.44 82 ASP A C 1
ATOM 637 O O . ASP A 1 82 ? -15.590 -5.641 17.013 1.00 90.44 82 ASP A O 1
ATOM 641 N N . PRO A 1 83 ? -17.120 -4.010 16.773 1.00 84.69 83 PRO A N 1
ATOM 642 C CA . PRO A 1 83 ? -16.249 -2.978 17.327 1.00 84.69 83 PRO A CA 1
ATOM 643 C C . PRO A 1 83 ? -15.955 -3.205 18.818 1.00 84.69 83 PRO A C 1
ATOM 645 O O . PRO A 1 83 ? -14.858 -2.896 19.287 1.00 84.69 83 PRO A O 1
ATOM 648 N N . VAL A 1 84 ? -16.902 -3.781 19.569 1.00 85.81 84 VAL A N 1
ATOM 649 C CA . VAL A 1 84 ? -16.758 -4.030 21.013 1.00 85.81 84 VAL A CA 1
ATOM 650 C C . VAL A 1 84 ? -15.792 -5.183 21.271 1.00 85.81 84 VAL A C 1
ATOM 652 O O . VAL A 1 84 ? -14.893 -5.048 22.105 1.00 85.81 84 VAL A O 1
ATOM 655 N N . GLY A 1 85 ? -15.914 -6.290 20.536 1.00 85.00 85 GLY A N 1
ATOM 656 C CA . GLY A 1 85 ? -14.987 -7.413 20.638 1.00 85.00 85 GLY A CA 1
ATOM 657 C C . GLY A 1 85 ? -13.565 -7.031 20.229 1.00 85.00 85 GLY A C 1
ATOM 658 O O . GLY A 1 85 ? -12.604 -7.432 20.891 1.00 85.00 85 GLY A O 1
ATOM 659 N N . LEU A 1 86 ? -13.408 -6.192 19.199 1.00 82.62 86 LEU A N 1
ATOM 660 C CA . LEU A 1 86 ? -12.099 -5.684 18.783 1.00 82.62 86 LEU A CA 1
ATOM 661 C C . LEU A 1 86 ? -11.461 -4.785 19.858 1.00 82.62 86 LEU A C 1
ATOM 663 O O . LEU A 1 86 ? -10.275 -4.933 20.166 1.00 82.62 86 LEU A O 1
ATOM 667 N N . PHE A 1 87 ? -12.249 -3.899 20.474 1.00 84.50 87 PHE A N 1
ATOM 668 C CA . PHE A 1 87 ? -11.796 -3.053 21.580 1.00 84.50 87 PHE A CA 1
ATOM 669 C C . PHE A 1 87 ? -11.345 -3.880 22.784 1.00 84.50 87 PHE A C 1
ATOM 671 O O . PHE A 1 87 ? -10.265 -3.640 23.325 1.00 84.50 87 PHE A O 1
ATOM 678 N N . GLN A 1 88 ? -12.129 -4.888 23.177 1.00 85.06 88 GLN A N 1
ATOM 679 C CA . GLN A 1 88 ? -11.794 -5.756 24.306 1.00 85.06 88 GLN A CA 1
ATOM 680 C C . GLN A 1 88 ? -10.515 -6.564 24.064 1.00 85.06 88 GLN A C 1
ATOM 682 O O . GLN A 1 88 ? -9.688 -6.663 24.966 1.00 85.06 88 GLN A O 1
ATOM 687 N N . ARG A 1 89 ? -10.305 -7.095 22.851 1.00 83.12 89 ARG A N 1
ATOM 688 C CA . ARG A 1 89 ? -9.067 -7.820 22.505 1.00 83.12 89 ARG A CA 1
ATOM 689 C C . ARG A 1 89 ? -7.825 -6.934 22.589 1.00 83.12 89 ARG A C 1
ATOM 691 O O . ARG A 1 89 ? -6.772 -7.418 22.975 1.00 83.12 89 ARG A O 1
ATOM 698 N N . ARG A 1 90 ? -7.942 -5.648 22.239 1.00 79.00 90 ARG A N 1
ATOM 699 C CA . ARG A 1 90 ? -6.822 -4.692 22.280 1.00 79.00 90 ARG A CA 1
ATOM 700 C C . ARG A 1 90 ? -6.587 -4.026 23.633 1.00 79.00 90 ARG A C 1
ATOM 702 O O . ARG A 1 90 ? -5.531 -3.440 23.817 1.00 79.00 90 ARG A O 1
ATOM 709 N N . THR A 1 91 ? -7.565 -4.047 24.533 1.00 75.56 91 THR A N 1
ATOM 710 C CA . THR A 1 91 ? -7.435 -3.475 25.888 1.00 75.56 91 THR A CA 1
ATOM 711 C C . THR A 1 91 ? -7.087 -4.514 26.947 1.00 75.56 91 THR A C 1
ATOM 713 O O . THR A 1 91 ? -6.635 -4.140 28.023 1.00 75.56 91 THR A O 1
ATOM 716 N N . LYS A 1 92 ? -7.294 -5.804 26.659 1.00 66.25 92 LYS A N 1
ATOM 717 C CA . LYS A 1 92 ? -6.914 -6.926 27.532 1.00 66.25 92 LYS A CA 1
ATOM 718 C C . LYS A 1 92 ? -5.598 -7.608 27.133 1.00 66.25 92 LYS A C 1
ATOM 720 O O . LYS A 1 92 ? -5.186 -8.524 27.838 1.00 66.25 92 LYS A O 1
ATOM 725 N N . GLY A 1 93 ? -5.009 -7.221 26.002 1.00 53.34 93 GLY A N 1
ATOM 726 C CA . GLY A 1 93 ? -3.732 -7.736 25.495 1.00 53.34 93 GLY A CA 1
ATOM 727 C C . GLY A 1 93 ? -2.581 -6.778 25.742 1.00 53.34 93 GLY A C 1
ATOM 728 O O . GLY A 1 93 ? -2.859 -5.573 25.937 1.00 53.34 93 GLY A O 1
#

Secondary structure (DSSP, 8-state):
-HHHHHHHHHHHHHHHHHHHHHHHHHHHHHHHHHHHHHHHHH--TTTHHHHHHHHHHHHHHHHHHHHHHHHHHHHHHHHHH-HHHHHHHHH--

Radius of gyration: 19.68 Å; chains: 1; bounding box: 43×16×53 Å